Protein AF-A0A357V915-F1 (afdb_monomer_lite)

Radius of gyration: 18.31 Å; chains: 1; bounding box: 53×22×54 Å

Structure (mmCIF, N/CA/C/O backbone):
data_AF-A0A357V915-F1
#
_entry.id   AF-A0A357V915-F1
#
loop_
_atom_site.group_PDB
_atom_site.id
_atom_site.type_symbol
_atom_site.label_atom_id
_atom_site.label_alt_id
_atom_site.label_comp_id
_atom_site.label_asym_id
_atom_site.label_entity_id
_atom_site.label_seq_id
_atom_site.pdbx_PDB_ins_code
_atom_site.Cartn_x
_atom_site.Cartn_y
_atom_site.Cartn_z
_atom_site.occupancy
_atom_site.B_iso_or_equiv
_atom_site.auth_seq_id
_atom_site.auth_comp_id
_atom_site.auth_asym_id
_atom_site.auth_atom_id
_atom_site.pdbx_PDB_model_num
ATOM 1 N N . MET A 1 1 ? -31.646 -5.225 32.788 1.00 42.31 1 MET A N 1
ATOM 2 C CA . MET A 1 1 ? -31.196 -4.011 32.071 1.00 42.31 1 MET A CA 1
ATOM 3 C C . MET A 1 1 ? -29.763 -4.196 31.562 1.00 42.31 1 MET A C 1
ATOM 5 O O . MET A 1 1 ? -28.842 -3.626 32.133 1.00 42.31 1 MET A O 1
ATOM 9 N N . SER A 1 2 ? -29.542 -5.001 30.514 1.00 50.75 2 SER A N 1
ATOM 10 C CA . SER A 1 2 ? -28.181 -5.258 29.996 1.00 50.75 2 SER A CA 1
ATOM 11 C C . SER A 1 2 ? -28.180 -5.658 28.511 1.00 50.75 2 SER A C 1
ATOM 13 O O . SER A 1 2 ? -27.631 -6.690 28.169 1.00 50.75 2 SER A O 1
ATOM 15 N N . ASN A 1 3 ? -28.798 -4.863 27.628 1.00 49.72 3 ASN A N 1
ATOM 16 C CA . ASN A 1 3 ? -28.719 -5.089 26.169 1.00 49.72 3 ASN A CA 1
ATOM 17 C C . ASN A 1 3 ? -28.041 -3.949 25.391 1.00 49.72 3 ASN A C 1
ATOM 19 O O . ASN A 1 3 ? -27.745 -4.112 24.216 1.00 49.72 3 ASN A O 1
ATOM 23 N N . LEU A 1 4 ? -27.751 -2.809 26.031 1.00 57.28 4 LEU A N 1
ATOM 24 C CA . LEU A 1 4 ? -27.213 -1.636 25.329 1.00 57.28 4 LEU A CA 1
ATOM 25 C C . LEU A 1 4 ? -25.682 -1.679 25.149 1.00 57.28 4 LEU A C 1
ATOM 27 O O . LEU A 1 4 ? -25.149 -1.034 24.258 1.00 57.28 4 LEU A O 1
ATOM 31 N N . LYS A 1 5 ? -24.959 -2.449 25.976 1.00 53.09 5 LYS A N 1
ATOM 32 C CA . LYS A 1 5 ? -23.484 -2.502 25.957 1.00 53.09 5 LYS A CA 1
ATOM 33 C C . LYS A 1 5 ? -22.921 -3.443 24.875 1.00 53.09 5 LYS A C 1
ATOM 35 O O . LYS A 1 5 ? -21.761 -3.292 24.516 1.00 53.09 5 LYS A O 1
ATOM 40 N N . MET A 1 6 ? -23.705 -4.415 24.389 1.00 54.97 6 MET A N 1
ATOM 41 C CA . MET A 1 6 ? -23.229 -5.398 23.400 1.00 54.97 6 MET A CA 1
ATOM 42 C C . MET A 1 6 ? -23.321 -4.879 21.963 1.00 54.97 6 MET A C 1
ATOM 44 O O . MET A 1 6 ? -22.347 -4.995 21.235 1.00 54.97 6 MET A O 1
ATOM 48 N N . ALA A 1 7 ? -24.422 -4.213 21.599 1.00 60.38 7 ALA A N 1
ATOM 49 C CA . ALA A 1 7 ? -24.630 -3.707 20.239 1.00 60.38 7 ALA A CA 1
ATOM 50 C C . ALA A 1 7 ? -23.525 -2.741 19.770 1.00 60.38 7 ALA A C 1
ATOM 52 O O . ALA A 1 7 ? -23.073 -2.835 18.637 1.00 60.38 7 ALA A O 1
ATOM 53 N N . HIS A 1 8 ? -23.030 -1.877 20.663 1.00 58.94 8 HIS A N 1
ATOM 54 C CA . HIS A 1 8 ? -21.970 -0.922 20.323 1.00 58.94 8 HIS A CA 1
ATOM 55 C C . HIS A 1 8 ? -20.655 -1.623 19.938 1.00 58.94 8 HIS A C 1
ATOM 57 O O . HIS A 1 8 ? -19.999 -1.229 18.986 1.00 58.94 8 HIS A O 1
ATOM 63 N N . ARG A 1 9 ? -20.307 -2.727 20.620 1.00 59.91 9 ARG A N 1
ATOM 64 C CA . ARG A 1 9 ? -19.065 -3.474 20.361 1.00 59.91 9 ARG A CA 1
ATOM 65 C C . ARG A 1 9 ? -19.064 -4.139 18.981 1.00 59.91 9 ARG A C 1
ATOM 67 O O . ARG A 1 9 ? -18.011 -4.217 18.354 1.00 59.91 9 ARG A O 1
ATOM 74 N N . ASP A 1 10 ? -20.216 -4.628 18.531 1.00 61.38 10 ASP A N 1
ATOM 75 C CA . ASP A 1 10 ? -20.346 -5.274 17.221 1.00 61.38 10 ASP A CA 1
ATOM 76 C C . ASP A 1 10 ? -20.312 -4.247 16.075 1.00 61.38 10 ASP A C 1
ATOM 78 O O . ASP A 1 10 ? -19.717 -4.508 15.028 1.00 61.38 10 ASP A O 1
ATOM 82 N N . GLU A 1 11 ? -20.887 -3.057 16.282 1.00 62.44 11 GLU A N 1
ATOM 83 C CA . GLU A 1 11 ? -20.799 -1.938 15.333 1.00 62.44 11 GLU A CA 1
ATOM 84 C C . GLU A 1 11 ? -19.366 -1.401 15.218 1.00 62.44 11 GLU A C 1
ATOM 86 O O . GLU A 1 11 ? -18.877 -1.202 14.103 1.00 62.44 11 GLU A O 1
ATOM 91 N N . ASP A 1 12 ? -18.666 -1.256 16.347 1.00 61.12 12 ASP A N 1
ATOM 92 C CA . ASP A 1 12 ? -17.263 -0.839 16.390 1.00 61.12 12 ASP A CA 1
ATOM 93 C C . ASP A 1 12 ? -16.365 -1.823 15.623 1.00 61.12 12 ASP A C 1
ATOM 95 O O . ASP A 1 12 ? -15.552 -1.408 14.796 1.00 61.12 12 ASP A O 1
ATOM 99 N N . ALA A 1 13 ? -16.540 -3.132 15.834 1.00 64.31 13 ALA A N 1
ATOM 100 C CA . ALA A 1 13 ? -15.773 -4.164 15.135 1.00 64.31 13 ALA A CA 1
ATOM 101 C C . ALA A 1 13 ? -16.073 -4.198 13.623 1.00 64.31 13 ALA A C 1
ATOM 103 O O . ALA A 1 13 ? -15.164 -4.351 12.803 1.00 64.31 13 ALA A O 1
ATOM 104 N N . ALA A 1 14 ? -17.339 -4.022 13.231 1.00 69.88 14 ALA A N 1
ATOM 105 C CA . ALA A 1 14 ? -17.727 -3.962 11.824 1.00 69.88 14 ALA A CA 1
ATOM 106 C C . ALA A 1 14 ? -17.176 -2.711 11.115 1.00 69.88 14 ALA A C 1
ATOM 108 O O . ALA A 1 14 ? -16.817 -2.778 9.937 1.00 69.88 14 ALA A O 1
ATOM 109 N N . MET A 1 15 ? -17.098 -1.579 11.817 1.00 66.06 15 MET A N 1
ATOM 110 C CA . MET A 1 15 ? -16.534 -0.328 11.307 1.00 66.06 15 MET A CA 1
ATOM 111 C C . MET A 1 15 ? -15.006 -0.397 11.183 1.00 66.06 15 MET A C 1
ATOM 113 O O . MET A 1 15 ? -14.477 -0.054 10.125 1.00 66.06 15 MET A O 1
ATOM 117 N N . GLN A 1 16 ? -14.319 -0.952 12.187 1.00 72.75 16 GLN A N 1
ATOM 118 C CA . GLN A 1 16 ? -12.871 -1.214 12.148 1.00 72.75 16 GLN A CA 1
ATOM 119 C C . GLN A 1 16 ? -12.500 -2.115 10.963 1.00 72.75 16 GLN A C 1
ATOM 121 O O . GLN A 1 16 ? -11.558 -1.832 10.220 1.00 72.75 16 GLN A O 1
ATOM 126 N N . ASN A 1 17 ? -13.302 -3.155 10.709 1.00 81.44 17 ASN A N 1
ATOM 127 C CA . ASN A 1 17 ? -13.110 -4.031 9.555 1.00 81.44 17 ASN A CA 1
ATOM 128 C C . ASN A 1 17 ? -13.226 -3.272 8.218 1.00 81.44 17 ASN A C 1
ATOM 130 O O . ASN A 1 17 ? -12.453 -3.512 7.291 1.00 81.44 17 ASN A O 1
ATOM 134 N N . ARG A 1 18 ? -14.148 -2.301 8.112 1.00 88.81 18 ARG A N 1
ATOM 135 C CA . ARG A 1 18 ? -14.252 -1.452 6.911 1.00 88.81 18 ARG A CA 1
ATOM 136 C C . ARG A 1 18 ? -13.036 -0.552 6.745 1.00 88.81 18 ARG A C 1
ATOM 138 O O . ARG A 1 18 ? -12.507 -0.475 5.641 1.00 88.81 18 ARG A O 1
ATOM 145 N N . ARG A 1 19 ? -12.572 0.099 7.815 1.00 90.75 19 ARG A N 1
ATOM 146 C CA . ARG A 1 19 ? -11.413 0.999 7.752 1.00 90.75 19 ARG A CA 1
ATOM 147 C C . ARG A 1 19 ? -10.144 0.257 7.340 1.00 90.75 19 ARG A C 1
ATOM 149 O O . ARG A 1 19 ? -9.420 0.714 6.457 1.00 90.75 19 ARG A O 1
ATOM 156 N N . TRP A 1 20 ? -9.902 -0.909 7.931 1.00 93.44 20 TRP A N 1
ATOM 157 C CA . TRP A 1 20 ? -8.796 -1.781 7.544 1.00 93.44 20 TRP A CA 1
ATOM 158 C C . TRP A 1 20 ? -8.894 -2.195 6.067 1.00 93.44 20 TRP A C 1
ATOM 160 O O . TRP A 1 20 ? -7.923 -2.058 5.317 1.00 93.44 20 TRP A O 1
ATOM 170 N N . GLN A 1 21 ? -10.085 -2.604 5.617 1.00 93.25 21 GLN A N 1
ATOM 171 C CA . GLN A 1 21 ? -10.323 -2.993 4.226 1.00 93.25 21 GLN A CA 1
ATOM 172 C C . GLN A 1 21 ? -10.080 -1.829 3.248 1.00 93.25 21 GLN A C 1
ATOM 174 O O . GLN A 1 21 ? -9.449 -2.029 2.212 1.00 93.25 21 GLN A O 1
ATOM 179 N N . GLU A 1 22 ? -10.496 -0.604 3.585 1.00 93.94 22 GLU A N 1
ATOM 180 C CA . GLU A 1 22 ? -10.227 0.597 2.780 1.00 93.94 22 GLU A CA 1
ATOM 181 C C . GLU A 1 22 ? -8.723 0.852 2.606 1.00 93.94 22 GLU A C 1
ATOM 183 O O . GLU A 1 22 ? -8.252 1.131 1.498 1.00 93.94 22 GLU A O 1
ATOM 188 N N . LEU A 1 23 ? -7.944 0.760 3.689 1.00 94.19 23 LEU A N 1
ATOM 189 C CA . LEU A 1 23 ? -6.489 0.938 3.637 1.00 94.19 23 LEU A CA 1
ATOM 190 C C . LEU A 1 23 ? -5.833 -0.161 2.793 1.00 94.19 23 LEU A C 1
ATOM 192 O O . LEU A 1 23 ? -4.958 0.126 1.969 1.00 94.19 23 LEU A O 1
ATOM 196 N N . ARG A 1 24 ? -6.307 -1.400 2.935 1.00 95.62 24 ARG A N 1
ATOM 197 C CA . ARG A 1 24 ? -5.826 -2.549 2.167 1.00 95.62 24 ARG A CA 1
ATOM 198 C C . ARG A 1 24 ? -6.105 -2.390 0.678 1.00 95.62 24 ARG A C 1
ATOM 200 O O . ARG A 1 24 ? -5.205 -2.598 -0.137 1.00 95.62 24 ARG A O 1
ATOM 207 N N . ASP A 1 25 ? -7.304 -1.950 0.311 1.00 95.31 25 ASP A N 1
ATOM 208 C CA . ASP A 1 25 ? -7.682 -1.708 -1.083 1.00 95.31 25 ASP A CA 1
ATOM 209 C C . ASP A 1 25 ? -6.835 -0.600 -1.719 1.00 95.31 25 ASP A C 1
ATOM 211 O O . ASP A 1 25 ? -6.413 -0.720 -2.876 1.00 95.31 25 ASP A O 1
ATOM 215 N N . ARG A 1 26 ? -6.506 0.451 -0.957 1.00 95.12 26 ARG A N 1
ATOM 216 C CA . ARG A 1 26 ? -5.596 1.517 -1.403 1.00 95.12 26 ARG A CA 1
ATOM 217 C C . ARG A 1 26 ? -4.176 0.998 -1.638 1.00 95.12 26 ARG A C 1
ATOM 219 O O . ARG A 1 26 ? -3.610 1.267 -2.697 1.00 95.12 26 ARG A O 1
ATOM 226 N N . LEU A 1 27 ? -3.613 0.207 -0.722 1.00 95.25 27 LEU A N 1
ATOM 227 C CA . LEU A 1 27 ? -2.292 -0.411 -0.923 1.00 95.25 27 LEU A CA 1
ATOM 228 C C . LEU A 1 27 ? -2.288 -1.365 -2.127 1.00 95.25 27 LEU A C 1
ATOM 230 O O . LEU A 1 27 ? -1.354 -1.354 -2.928 1.00 95.25 27 LEU A O 1
ATOM 234 N N . GLN A 1 28 ? -3.355 -2.144 -2.323 1.00 95.31 28 GLN A N 1
ATOM 235 C CA . GLN A 1 28 ? -3.518 -3.005 -3.501 1.00 95.31 28 GLN A CA 1
ATOM 236 C C . GLN A 1 28 ? -3.645 -2.200 -4.803 1.00 95.31 28 GLN A C 1
ATOM 238 O O . GLN A 1 28 ? -3.164 -2.627 -5.856 1.00 95.31 28 GLN A O 1
ATOM 243 N N . ALA A 1 29 ? -4.281 -1.026 -4.768 1.00 94.75 29 ALA A N 1
ATOM 244 C CA . ALA A 1 29 ? -4.321 -0.107 -5.904 1.00 94.75 29 ALA A CA 1
ATOM 245 C C . ALA A 1 29 ? -2.926 0.409 -6.282 1.00 94.75 29 ALA A C 1
ATOM 247 O O . ALA A 1 29 ? -2.629 0.478 -7.470 1.00 94.75 29 ALA A O 1
ATOM 248 N N . VAL A 1 30 ? -2.054 0.675 -5.304 1.00 94.31 30 VAL A N 1
ATOM 249 C CA . VAL A 1 30 ? -0.654 1.076 -5.541 1.00 94.31 30 VAL A CA 1
ATOM 250 C C . VAL A 1 30 ? 0.221 -0.101 -5.987 1.00 94.31 30 VAL A C 1
ATOM 252 O O . VAL A 1 30 ? 1.070 0.044 -6.864 1.00 94.31 30 VAL A O 1
ATOM 255 N N . LYS A 1 31 ? -0.005 -1.297 -5.435 1.00 94.81 31 LYS A N 1
ATOM 256 C CA . LYS A 1 31 ? 0.726 -2.521 -5.790 1.00 94.81 31 LYS A CA 1
ATOM 257 C C . LYS A 1 31 ? 0.548 -2.907 -7.260 1.00 94.81 31 LYS A C 1
ATOM 259 O O . LYS A 1 31 ? 1.513 -3.299 -7.914 1.00 94.81 31 LYS A O 1
ATOM 264 N N . ARG A 1 32 ? -0.680 -2.816 -7.781 1.00 95.12 32 ARG A N 1
ATOM 265 C CA . ARG A 1 32 ? -1.033 -3.236 -9.149 1.00 95.12 32 ARG A CA 1
ATOM 266 C C . ARG A 1 32 ? -0.122 -2.652 -10.244 1.00 95.12 32 ARG A C 1
ATOM 268 O O . ARG A 1 32 ? 0.466 -3.462 -10.961 1.00 95.12 32 ARG A O 1
ATOM 275 N N . PRO A 1 33 ? 0.054 -1.322 -10.373 1.00 94.00 33 PRO A N 1
ATOM 276 C CA . PRO A 1 33 ? 0.907 -0.748 -11.411 1.00 94.00 33 PRO A CA 1
ATOM 277 C C . PRO A 1 33 ? 2.381 -1.150 -11.264 1.00 94.00 33 PRO A C 1
ATOM 279 O O . PRO A 1 33 ? 2.999 -1.482 -12.266 1.00 94.00 33 PRO A O 1
ATOM 282 N N . ILE A 1 34 ? 2.925 -1.231 -10.041 1.00 92.88 34 ILE A N 1
ATOM 283 C CA . ILE A 1 34 ? 4.324 -1.650 -9.806 1.00 92.88 34 ILE A CA 1
ATOM 284 C C . ILE A 1 34 ? 4.566 -3.070 -10.337 1.00 92.88 34 ILE A C 1
ATOM 286 O O . ILE A 1 34 ? 5.550 -3.339 -11.024 1.00 92.88 34 ILE A O 1
ATOM 290 N N . PHE A 1 35 ? 3.661 -3.998 -10.020 1.00 94.38 35 PHE A N 1
ATOM 291 C CA . PHE A 1 35 ? 3.775 -5.388 -10.463 1.00 94.38 35 PHE A CA 1
ATOM 292 C C . PHE A 1 35 ? 3.534 -5.546 -11.965 1.00 94.38 35 PHE A C 1
ATOM 294 O O . PHE A 1 35 ? 4.113 -6.442 -12.579 1.00 94.38 35 PHE A O 1
ATOM 301 N N . GLN A 1 36 ? 2.676 -4.708 -12.546 1.00 94.25 36 GLN A N 1
ATOM 302 C CA . GLN A 1 36 ? 2.466 -4.680 -13.987 1.00 94.25 36 GLN A CA 1
ATOM 303 C C . GLN A 1 36 ? 3.720 -4.180 -14.708 1.00 94.25 36 GLN A C 1
ATOM 305 O O . GLN A 1 36 ? 4.209 -4.857 -15.602 1.00 94.25 36 GLN A O 1
ATOM 310 N N . GLU A 1 37 ? 4.313 -3.083 -14.245 1.00 92.69 37 GLU A N 1
ATOM 311 C CA . GLU A 1 37 ? 5.530 -2.522 -14.829 1.00 92.69 37 GLU A CA 1
ATOM 312 C C . GLU A 1 37 ? 6.728 -3.477 -14.722 1.00 92.69 37 GLU A C 1
ATOM 314 O O . GLU A 1 37 ? 7.478 -3.637 -15.678 1.00 92.69 37 GLU A O 1
ATOM 319 N N . LEU A 1 38 ? 6.873 -4.186 -13.597 1.00 90.44 38 LEU A N 1
ATOM 320 C CA . LEU A 1 38 ? 7.881 -5.242 -13.451 1.00 90.44 38 LEU A CA 1
ATOM 321 C C . LEU A 1 38 ? 7.665 -6.419 -14.409 1.00 90.44 38 LEU A C 1
ATOM 323 O O . LEU A 1 38 ? 8.638 -7.020 -14.859 1.00 90.44 38 LEU A O 1
ATOM 327 N N . ARG A 1 39 ? 6.407 -6.779 -14.692 1.00 90.31 39 ARG A N 1
ATOM 328 C CA . ARG A 1 39 ? 6.070 -7.863 -15.626 1.00 90.31 39 ARG A CA 1
ATOM 329 C C . ARG A 1 39 ? 6.359 -7.466 -17.068 1.00 90.31 39 ARG A C 1
ATOM 331 O O . ARG A 1 39 ? 6.846 -8.294 -17.831 1.00 90.31 39 ARG A O 1
ATOM 338 N N . ASP A 1 40 ? 6.056 -6.221 -17.409 1.00 90.62 40 ASP A N 1
ATOM 339 C CA . ASP A 1 40 ? 6.207 -5.682 -18.758 1.00 90.62 40 ASP A CA 1
ATOM 340 C C . ASP A 1 40 ? 7.651 -5.207 -19.028 1.00 90.62 40 ASP A C 1
ATOM 342 O O . ASP A 1 40 ? 7.979 -4.783 -20.138 1.00 90.62 40 ASP A O 1
ATOM 346 N N . TYR A 1 41 ? 8.534 -5.295 -18.024 1.00 85.94 41 TYR A N 1
ATOM 347 C CA . TYR A 1 41 ? 9.896 -4.789 -18.106 1.00 85.94 41 TYR A CA 1
ATOM 348 C C . TYR A 1 41 ? 10.760 -5.592 -19.093 1.00 85.94 41 TYR A C 1
ATOM 350 O O . TYR A 1 41 ? 10.866 -6.818 -18.974 1.00 85.94 41 TYR A O 1
ATOM 358 N N . PRO A 1 42 ? 11.446 -4.937 -20.048 1.00 81.31 42 PRO A N 1
ATOM 359 C CA . PRO A 1 42 ? 12.262 -5.632 -21.037 1.00 81.31 42 PRO A CA 1
ATOM 360 C C . PRO A 1 42 ? 13.461 -6.351 -20.395 1.00 81.31 42 PRO A C 1
ATOM 362 O O . PRO A 1 42 ? 14.259 -5.763 -19.663 1.00 81.31 42 PRO A O 1
ATOM 365 N N . SER A 1 43 ? 13.642 -7.632 -20.736 1.00 67.88 43 SER A N 1
ATOM 366 C CA . SER A 1 43 ? 14.669 -8.512 -20.149 1.00 67.88 43 SER A CA 1
ATOM 367 C C . SER A 1 43 ? 16.115 -8.097 -20.444 1.00 67.88 43 SER A C 1
ATOM 369 O O . SER A 1 43 ? 17.032 -8.510 -19.739 1.00 67.88 43 SER A O 1
ATOM 371 N N . GLN A 1 44 ? 16.335 -7.270 -21.467 1.00 63.47 44 GLN A N 1
ATOM 372 C CA . GLN A 1 44 ? 17.671 -6.934 -21.967 1.00 63.47 44 GLN A CA 1
ATOM 373 C C . GLN A 1 44 ? 18.417 -5.888 -21.115 1.00 63.47 44 GLN A C 1
ATOM 375 O O . GLN A 1 44 ? 19.615 -5.707 -21.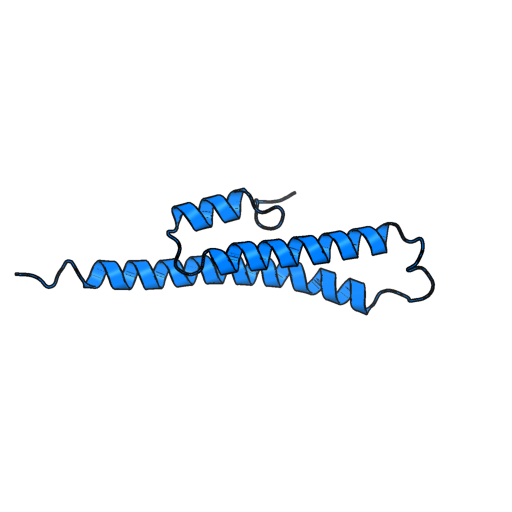311 1.00 63.47 44 GLN A O 1
ATOM 380 N N . VAL A 1 45 ? 17.750 -5.219 -20.161 1.00 61.06 45 VAL A N 1
ATOM 381 C CA . VAL A 1 45 ? 18.322 -4.079 -19.402 1.00 61.06 45 VAL A CA 1
ATOM 382 C C . VAL A 1 45 ? 18.357 -4.319 -17.877 1.00 61.06 45 VAL A C 1
ATOM 384 O O . VAL A 1 45 ? 19.049 -3.616 -17.142 1.00 61.06 45 VAL A O 1
ATOM 387 N N . ALA A 1 46 ? 17.702 -5.375 -17.381 1.00 59.66 46 ALA A N 1
ATOM 388 C CA . ALA A 1 46 ? 17.406 -5.586 -15.955 1.00 59.66 46 ALA A CA 1
ATOM 389 C C . ALA A 1 46 ? 18.627 -5.670 -15.003 1.00 59.66 46 ALA A C 1
ATOM 391 O O . ALA A 1 46 ? 18.482 -5.459 -13.801 1.00 59.66 46 ALA A O 1
ATOM 392 N N . GLY A 1 47 ? 19.836 -5.954 -15.507 1.00 57.72 47 GLY A N 1
ATOM 393 C CA . GLY A 1 47 ? 21.043 -6.100 -14.675 1.00 57.72 47 GLY A CA 1
ATOM 394 C C . GLY A 1 47 ? 21.664 -4.780 -14.190 1.00 57.72 47 GLY A C 1
ATOM 395 O O . GLY A 1 47 ? 22.246 -4.732 -13.103 1.00 57.72 47 GLY A O 1
ATOM 396 N N . CYS A 1 48 ? 21.516 -3.698 -14.963 1.00 65.88 48 CYS A N 1
ATOM 397 C CA . CYS A 1 48 ? 22.114 -2.387 -14.669 1.00 65.88 48 CYS A CA 1
ATOM 398 C C . CYS A 1 48 ? 21.091 -1.252 -14.573 1.00 65.88 48 CYS A C 1
ATOM 400 O O . CYS A 1 48 ? 21.477 -0.128 -14.253 1.00 65.88 48 CYS A O 1
ATOM 402 N N . ASP A 1 49 ? 19.811 -1.531 -14.811 1.00 82.44 49 ASP A N 1
ATOM 403 C CA . A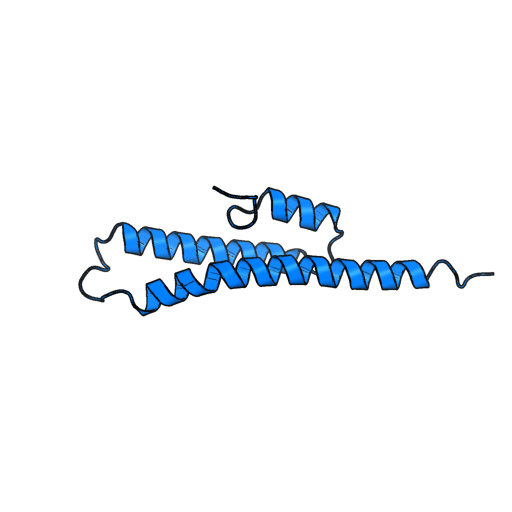SP A 1 49 ? 18.787 -0.500 -14.809 1.00 82.44 49 ASP A CA 1
ATOM 404 C C . ASP A 1 49 ? 18.459 -0.018 -13.388 1.00 82.44 49 ASP A C 1
ATOM 406 O O . ASP A 1 49 ? 17.957 -0.766 -12.541 1.00 82.44 49 ASP A O 1
ATOM 410 N N . LEU 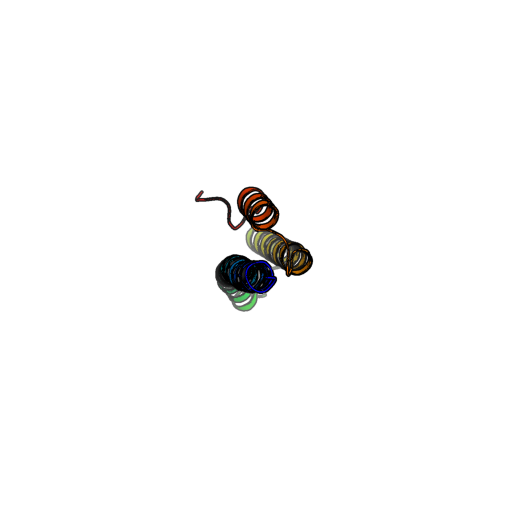A 1 50 ? 18.756 1.256 -13.126 1.00 85.31 50 LEU A N 1
ATOM 411 C CA . LEU A 1 50 ? 18.436 1.916 -11.864 1.00 85.31 50 LEU A CA 1
ATOM 412 C C . LEU A 1 50 ? 16.917 1.970 -11.634 1.00 85.31 50 LEU A C 1
ATOM 414 O O . LEU A 1 50 ? 16.466 1.876 -10.494 1.00 85.31 50 LEU A O 1
ATOM 418 N N . HIS A 1 51 ? 16.132 2.057 -12.709 1.00 88.00 51 HIS A N 1
ATOM 419 C CA . HIS A 1 51 ? 14.675 2.041 -12.664 1.00 88.00 51 HIS A CA 1
ATOM 420 C C . HIS A 1 51 ? 14.142 0.653 -12.298 1.00 88.00 51 HIS A C 1
ATOM 422 O O . HIS A 1 51 ? 13.296 0.543 -11.413 1.00 88.00 51 HIS A O 1
ATOM 428 N N . PHE A 1 52 ? 14.696 -0.424 -12.867 1.00 88.00 52 PHE A N 1
ATOM 429 C CA . PHE A 1 52 ? 14.321 -1.786 -12.459 1.00 88.00 52 PHE A CA 1
ATOM 430 C C . PHE A 1 52 ? 14.631 -2.042 -10.978 1.00 88.00 52 PHE A C 1
ATOM 432 O O . PHE A 1 52 ? 13.791 -2.570 -10.250 1.00 88.00 52 PHE A O 1
ATOM 439 N N . LYS A 1 53 ? 15.806 -1.609 -10.498 1.00 89.06 53 LYS A N 1
ATOM 440 C CA . LYS A 1 53 ? 16.160 -1.698 -9.070 1.00 89.06 53 LYS A CA 1
ATOM 441 C C . LYS A 1 53 ? 15.171 -0.929 -8.195 1.00 89.06 53 LYS A C 1
ATOM 443 O O . LYS A 1 53 ? 14.651 -1.498 -7.238 1.00 89.06 53 LYS A O 1
ATOM 448 N N . ALA A 1 54 ? 14.831 0.304 -8.569 1.00 90.62 54 ALA A N 1
ATOM 449 C CA . ALA A 1 54 ? 13.836 1.101 -7.857 1.00 90.62 54 ALA A CA 1
ATOM 450 C C . ALA A 1 54 ? 12.440 0.445 -7.861 1.00 90.62 54 ALA A C 1
ATOM 452 O O . ALA A 1 54 ? 11.723 0.511 -6.864 1.00 90.62 54 ALA A O 1
ATOM 453 N N . LEU A 1 55 ? 12.038 -0.218 -8.950 1.00 91.88 55 LEU A N 1
ATOM 454 C CA . LEU A 1 55 ? 10.777 -0.964 -9.011 1.00 91.88 55 LEU A CA 1
ATOM 455 C C . LEU A 1 55 ? 10.770 -2.178 -8.079 1.00 91.88 55 LEU A C 1
ATOM 457 O O . LEU A 1 55 ? 9.762 -2.424 -7.416 1.00 91.88 55 LEU A O 1
ATOM 461 N N . ILE A 1 56 ? 11.880 -2.914 -7.985 1.00 92.25 56 ILE A N 1
ATOM 462 C CA . ILE A 1 56 ? 12.030 -4.021 -7.031 1.00 92.25 56 ILE A CA 1
ATOM 463 C C . ILE A 1 56 ? 11.972 -3.507 -5.588 1.00 92.25 56 ILE A C 1
ATOM 465 O O . ILE A 1 56 ? 11.259 -4.081 -4.767 1.00 92.25 56 ILE A O 1
ATOM 469 N N . GLU A 1 57 ? 12.637 -2.393 -5.283 1.00 93.94 57 GLU A N 1
ATOM 470 C CA . GLU A 1 57 ? 12.567 -1.762 -3.960 1.00 93.94 57 GLU A CA 1
ATOM 471 C C . GLU A 1 57 ? 11.140 -1.323 -3.615 1.00 93.94 57 GLU A C 1
ATOM 473 O O . GLU A 1 57 ? 10.649 -1.616 -2.524 1.00 93.94 57 GLU A O 1
ATOM 478 N N . LYS A 1 58 ? 10.433 -0.690 -4.562 1.00 94.69 58 LYS A N 1
ATOM 479 C CA . LYS A 1 58 ? 9.018 -0.319 -4.403 1.00 94.69 58 LYS A CA 1
ATOM 480 C C . LYS A 1 58 ? 8.128 -1.541 -4.196 1.00 94.69 58 LYS A C 1
ATOM 482 O O . LYS A 1 58 ? 7.247 -1.494 -3.342 1.00 94.69 58 LYS A O 1
ATOM 487 N N . ARG A 1 59 ? 8.359 -2.631 -4.939 1.00 95.19 59 ARG A N 1
ATOM 488 C CA . ARG A 1 59 ? 7.646 -3.911 -4.789 1.00 95.19 59 ARG A CA 1
ATOM 489 C C . ARG A 1 59 ? 7.825 -4.474 -3.383 1.00 95.19 59 ARG A C 1
ATOM 491 O O . ARG A 1 59 ? 6.849 -4.862 -2.747 1.00 95.19 59 ARG A O 1
ATOM 498 N N . ASP A 1 60 ? 9.057 -4.514 -2.898 1.00 96.00 60 ASP A N 1
ATOM 499 C CA . ASP A 1 60 ? 9.353 -5.062 -1.578 1.00 96.00 60 ASP A CA 1
ATOM 500 C C . ASP A 1 60 ? 8.782 -4.169 -0.474 1.00 96.00 60 ASP A C 1
ATOM 502 O O . ASP A 1 60 ? 8.220 -4.670 0.497 1.00 96.00 60 ASP A O 1
ATOM 506 N N . ALA A 1 61 ? 8.857 -2.847 -0.642 1.00 95.31 61 ALA A N 1
ATOM 507 C CA . ALA A 1 61 ? 8.264 -1.892 0.283 1.00 95.31 61 ALA A CA 1
ATOM 508 C C . ALA A 1 61 ? 6.733 -2.025 0.354 1.00 95.31 61 ALA A C 1
ATOM 510 O O . ALA A 1 61 ? 6.199 -2.124 1.455 1.00 95.31 61 ALA A O 1
ATOM 511 N N . ILE A 1 62 ? 6.019 -2.091 -0.779 1.00 95.38 62 ILE A N 1
ATOM 512 C CA . ILE A 1 62 ? 4.549 -2.213 -0.763 1.00 95.38 62 ILE A CA 1
ATOM 513 C C . ILE A 1 62 ? 4.089 -3.559 -0.187 1.00 95.38 62 ILE A C 1
ATOM 515 O O . ILE A 1 62 ? 3.065 -3.613 0.489 1.00 95.38 62 ILE A O 1
ATOM 519 N N . CYS A 1 63 ? 4.847 -4.641 -0.401 1.00 95.75 63 CYS A N 1
ATOM 520 C CA . CYS A 1 63 ? 4.566 -5.929 0.236 1.00 95.75 63 CYS A CA 1
ATOM 521 C C . CYS A 1 63 ? 4.730 -5.853 1.759 1.00 95.75 63 CYS A C 1
ATOM 523 O O . CYS A 1 63 ? 3.822 -6.258 2.473 1.00 95.75 63 CYS A O 1
ATOM 525 N N . ARG A 1 64 ? 5.820 -5.254 2.261 1.00 96.19 64 ARG A N 1
ATOM 526 C CA . ARG A 1 64 ? 6.014 -5.070 3.711 1.00 96.19 64 ARG A CA 1
ATOM 527 C C . ARG A 1 64 ? 4.921 -4.213 4.341 1.00 96.19 64 ARG A C 1
ATOM 529 O O . ARG A 1 64 ? 4.524 -4.470 5.468 1.00 96.19 64 ARG A O 1
ATOM 536 N N . GLU A 1 65 ? 4.445 -3.189 3.641 1.00 95.69 65 GLU A N 1
ATOM 537 C CA . GLU A 1 65 ? 3.358 -2.333 4.130 1.00 95.69 65 GLU A CA 1
ATOM 538 C C . GLU A 1 65 ? 2.019 -3.078 4.189 1.00 95.69 65 GLU A C 1
ATOM 540 O O . GLU A 1 65 ? 1.272 -2.896 5.146 1.00 95.69 65 GLU A O 1
ATOM 545 N N . LEU A 1 66 ? 1.742 -3.962 3.223 1.00 95.44 66 LEU A N 1
ATOM 546 C CA . LEU A 1 66 ? 0.597 -4.875 3.290 1.00 95.44 66 LEU A CA 1
ATOM 547 C C . LEU A 1 66 ? 0.725 -5.847 4.468 1.00 95.44 66 LEU A C 1
ATOM 549 O O . LEU A 1 66 ? -0.219 -5.960 5.235 1.00 95.44 66 LEU A O 1
ATOM 553 N N . ASP A 1 67 ? 1.894 -6.461 4.670 1.00 96.31 67 ASP A N 1
ATOM 554 C CA . ASP A 1 67 ? 2.123 -7.369 5.803 1.00 96.31 67 ASP A CA 1
ATOM 555 C C . ASP A 1 67 ? 1.968 -6.638 7.153 1.00 96.31 67 ASP A C 1
ATOM 557 O O . ASP A 1 67 ? 1.400 -7.172 8.107 1.00 96.31 67 ASP A O 1
ATOM 561 N N . ARG A 1 68 ? 2.440 -5.384 7.239 1.00 95.25 68 ARG A N 1
ATOM 562 C CA . ARG A 1 68 ? 2.248 -4.517 8.414 1.00 95.25 68 ARG A CA 1
ATOM 563 C C . ARG A 1 68 ? 0.776 -4.199 8.663 1.00 95.25 68 ARG A C 1
ATOM 565 O O . ARG A 1 68 ? 0.379 -4.161 9.822 1.00 95.25 68 ARG A O 1
ATOM 572 N N . LEU A 1 69 ? -0.010 -3.948 7.614 1.00 94.75 69 LEU A N 1
ATOM 573 C CA . LEU A 1 69 ? -1.447 -3.707 7.742 1.00 94.75 69 LEU A CA 1
ATOM 574 C C . LEU A 1 69 ? -2.202 -4.987 8.117 1.00 94.75 69 LEU A C 1
ATOM 576 O O . LEU A 1 69 ? -3.081 -4.935 8.971 1.00 94.75 69 LEU A O 1
ATOM 580 N N . ASP A 1 70 ? -1.852 -6.129 7.528 1.00 93.94 70 ASP A N 1
ATOM 581 C CA . ASP A 1 70 ? -2.458 -7.425 7.849 1.00 93.94 70 ASP A CA 1
ATOM 582 C C . ASP A 1 70 ? -2.200 -7.793 9.327 1.00 93.94 70 ASP A C 1
ATOM 584 O O . ASP A 1 70 ? -3.084 -8.307 10.005 1.00 93.94 70 ASP A O 1
ATOM 588 N N . ALA A 1 71 ? -1.044 -7.418 9.892 1.00 94.62 71 ALA A N 1
ATOM 589 C CA . ALA A 1 71 ? -0.769 -7.558 11.329 1.00 94.62 71 ALA A CA 1
ATOM 590 C C . ALA A 1 71 ? -1.629 -6.650 12.240 1.00 94.62 71 ALA A C 1
ATOM 592 O O . ALA A 1 71 ? -1.644 -6.841 13.456 1.00 94.62 71 ALA A O 1
ATOM 593 N N . LEU A 1 72 ? -2.321 -5.661 11.668 1.00 93.25 72 LEU A N 1
ATOM 594 C CA . LEU A 1 72 ? 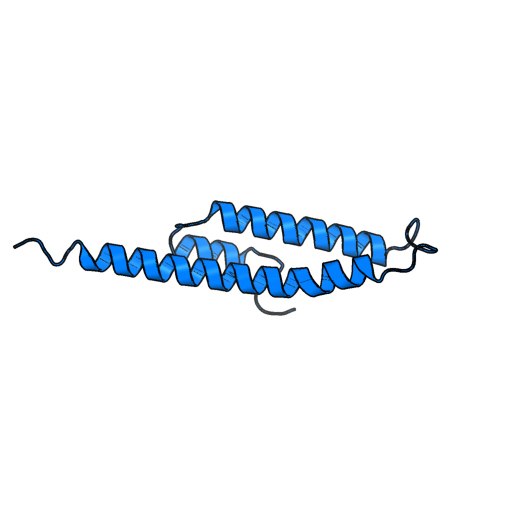-3.263 -4.764 12.343 1.00 93.25 72 LEU A CA 1
ATOM 595 C C . LEU A 1 72 ? -4.727 -5.135 12.047 1.00 93.25 72 LEU A C 1
ATOM 597 O O . LEU A 1 72 ? -5.624 -4.322 12.270 1.00 93.25 72 LEU A O 1
ATOM 601 N N . GLU A 1 73 ? -4.996 -6.338 11.536 1.00 90.00 73 GLU A N 1
ATOM 602 C CA . GLU A 1 73 ? -6.365 -6.825 11.366 1.00 90.00 73 GLU A CA 1
ATOM 603 C C . GLU A 1 73 ? -7.098 -6.848 12.723 1.00 90.00 73 GLU A C 1
ATOM 605 O O . GLU A 1 73 ? -6.618 -7.409 13.709 1.00 90.00 73 GLU A O 1
ATOM 610 N N . GLY A 1 74 ? -8.253 -6.178 12.792 1.00 87.06 74 GLY A N 1
ATOM 611 C CA . GLY A 1 74 ? -9.011 -5.998 14.037 1.00 87.06 74 GLY A CA 1
ATOM 612 C C . GLY A 1 74 ? -8.424 -4.973 15.018 1.00 87.06 74 GLY A C 1
ATOM 613 O O . GLY A 1 74 ? -8.873 -4.908 16.163 1.00 87.06 74 GLY A O 1
ATOM 614 N N . ALA A 1 75 ? -7.426 -4.186 14.604 1.00 89.44 75 ALA A N 1
ATOM 615 C CA . ALA A 1 75 ? -6.927 -3.062 15.387 1.00 89.44 75 ALA A CA 1
ATOM 616 C C . ALA A 1 75 ? -7.941 -1.906 15.441 1.00 89.44 75 ALA A C 1
ATOM 618 O O . ALA A 1 75 ? -8.791 -1.749 14.565 1.00 89.44 75 ALA A O 1
ATOM 619 N N . GLN A 1 76 ? -7.804 -1.069 16.470 1.00 89.06 76 GLN A N 1
ATOM 620 C CA . GLN A 1 76 ? -8.618 0.135 16.648 1.00 89.06 76 GLN A CA 1
ATOM 621 C C . GLN A 1 76 ? -8.292 1.186 15.575 1.00 89.06 76 GLN A C 1
ATOM 623 O O . GLN A 1 76 ? -7.160 1.245 15.082 1.00 89.06 76 GLN A O 1
ATOM 628 N N . ASP A 1 77 ? -9.245 2.074 15.286 1.00 88.69 77 ASP A N 1
ATOM 629 C CA . ASP A 1 77 ? -9.088 3.129 14.273 1.00 88.69 77 ASP A CA 1
ATOM 630 C C . ASP A 1 77 ? -7.859 4.016 14.526 1.00 88.69 77 ASP A C 1
ATOM 632 O O . ASP A 1 77 ? -7.133 4.312 13.583 1.00 88.69 77 ASP A O 1
ATOM 636 N N . ASP A 1 78 ? -7.532 4.336 15.784 1.00 90.69 78 ASP A N 1
ATOM 637 C CA . ASP A 1 78 ? -6.325 5.106 16.130 1.00 90.69 78 ASP A CA 1
ATOM 638 C C . ASP A 1 78 ? -5.029 4.430 15.639 1.00 90.69 78 ASP A C 1
ATOM 640 O O . ASP A 1 78 ? -4.089 5.092 15.192 1.00 90.69 78 ASP A O 1
ATOM 644 N N . GLN A 1 79 ? -4.966 3.095 15.702 1.00 92.44 79 GLN A N 1
ATOM 645 C CA . GLN A 1 79 ? -3.815 2.323 15.226 1.00 92.44 79 GLN A CA 1
ATOM 646 C C . GLN A 1 79 ? -3.779 2.273 13.695 1.00 92.44 79 GLN A C 1
ATOM 648 O O . GLN A 1 79 ? -2.701 2.372 13.103 1.00 92.44 79 GLN A O 1
ATOM 653 N N . LEU A 1 80 ? -4.945 2.149 13.054 1.00 92.56 80 LEU A N 1
ATOM 654 C CA . LEU A 1 80 ? -5.083 2.168 11.597 1.00 92.56 80 LEU A CA 1
ATOM 655 C C . LEU A 1 80 ? -4.750 3.549 11.015 1.00 92.56 80 LEU A C 1
ATOM 657 O O . LEU A 1 80 ? -4.091 3.637 9.979 1.00 92.56 80 LEU A O 1
ATOM 661 N N . ASP A 1 81 ? -5.126 4.626 11.698 1.00 91.62 81 ASP A N 1
ATOM 662 C CA . ASP A 1 81 ? -4.804 5.997 11.312 1.00 91.62 81 ASP A CA 1
ATOM 663 C C . ASP A 1 81 ? -3.319 6.310 11.535 1.00 91.62 81 ASP A C 1
ATOM 665 O O . ASP A 1 81 ? -2.680 6.909 10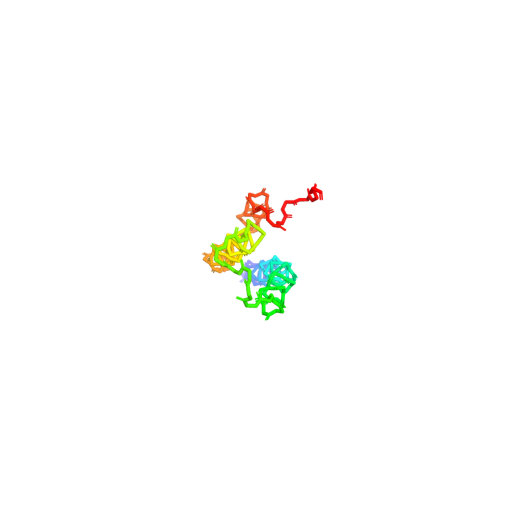.665 1.00 91.62 81 ASP A O 1
ATOM 669 N N . ALA A 1 82 ? -2.720 5.834 12.633 1.00 92.44 82 ALA A N 1
ATOM 670 C CA . ALA A 1 82 ? -1.273 5.914 12.839 1.00 92.44 82 ALA A CA 1
ATOM 671 C C . ALA A 1 82 ? -0.492 5.135 11.761 1.00 92.44 82 ALA A C 1
ATOM 673 O O . ALA A 1 82 ? 0.531 5.610 11.251 1.00 92.44 82 ALA A O 1
ATOM 674 N N . PHE A 1 83 ? -0.983 3.958 11.362 1.00 94.19 83 PHE A N 1
ATOM 675 C CA . PHE A 1 83 ? -0.442 3.226 10.218 1.00 94.19 83 PHE A CA 1
ATOM 676 C C . PHE A 1 83 ? -0.575 4.043 8.928 1.00 94.19 83 PHE A C 1
ATOM 678 O O . PHE A 1 83 ? 0.422 4.272 8.248 1.00 94.19 83 PHE A O 1
ATOM 685 N N . ALA A 1 84 ? -1.769 4.552 8.620 1.00 92.81 84 ALA A N 1
ATOM 686 C CA . ALA A 1 84 ? -2.020 5.326 7.408 1.00 92.81 84 ALA A CA 1
ATOM 687 C C . ALA A 1 84 ? -1.138 6.584 7.316 1.00 92.81 84 ALA A C 1
ATOM 689 O O . ALA A 1 84 ? -0.669 6.922 6.230 1.00 92.81 84 ALA A O 1
ATOM 690 N N . ALA A 1 85 ? -0.884 7.252 8.445 1.00 91.38 85 ALA A N 1
ATOM 691 C CA . ALA A 1 85 ? -0.014 8.422 8.525 1.00 91.38 85 ALA A CA 1
ATOM 692 C C . ALA A 1 85 ? 1.479 8.083 8.371 1.00 91.38 85 ALA A C 1
ATOM 694 O O . ALA A 1 85 ? 2.239 8.897 7.851 1.00 91.38 85 ALA A O 1
ATOM 695 N N . SER A 1 86 ? 1.906 6.896 8.816 1.00 92.00 86 SER A N 1
ATOM 696 C CA . SER A 1 86 ? 3.303 6.444 8.720 1.00 92.00 86 SER A CA 1
ATOM 697 C C . SER A 1 86 ? 3.622 5.672 7.437 1.00 92.00 86 SER A C 1
ATOM 699 O O . SER A 1 86 ? 4.795 5.480 7.115 1.00 92.00 86 SER A O 1
ATOM 701 N N . SER A 1 87 ? 2.603 5.233 6.696 1.00 91.38 87 SER A N 1
ATOM 702 C CA . SER A 1 87 ? 2.779 4.483 5.457 1.00 91.38 87 SER A CA 1
ATOM 703 C C . SER A 1 87 ? 3.207 5.394 4.310 1.00 91.38 87 SER A C 1
ATOM 705 O O . SER A 1 87 ? 2.488 6.316 3.913 1.00 91.38 87 SER A O 1
ATOM 707 N N . ALA A 1 88 ? 4.348 5.069 3.701 1.00 88.56 88 ALA A N 1
ATOM 708 C CA . ALA A 1 88 ? 4.904 5.805 2.565 1.00 88.56 88 ALA A CA 1
ATOM 709 C C . ALA A 1 88 ? 4.007 5.787 1.309 1.00 88.56 88 ALA A C 1
ATOM 711 O O . ALA A 1 88 ? 4.208 6.593 0.405 1.00 88.56 88 ALA A O 1
ATOM 712 N N . PHE A 1 89 ? 3.023 4.883 1.240 1.00 90.06 89 PHE A N 1
ATOM 713 C CA . PHE A 1 89 ? 2.109 4.752 0.098 1.00 90.06 89 PHE A CA 1
ATOM 714 C C . PHE A 1 89 ? 0.708 5.325 0.352 1.00 90.06 89 PHE A C 1
ATOM 716 O O . PHE A 1 89 ? -0.074 5.448 -0.591 1.00 90.06 89 PHE A O 1
ATOM 723 N N . LEU A 1 90 ? 0.363 5.645 1.606 1.00 87.88 90 LEU A N 1
ATOM 724 C CA . LEU A 1 90 ? -0.978 6.115 1.985 1.00 87.88 90 LEU A CA 1
ATOM 725 C C . LEU A 1 90 ? -0.997 7.533 2.548 1.00 87.88 90 LEU A C 1
ATOM 727 O O . LEU A 1 90 ? -2.059 8.170 2.485 1.00 87.88 90 LEU A O 1
ATOM 731 N N . ALA A 1 91 ? 0.134 8.019 3.067 1.00 80.44 91 ALA A N 1
ATOM 732 C CA . ALA A 1 91 ? 0.291 9.413 3.444 1.00 80.44 91 ALA A CA 1
ATOM 733 C C . ALA A 1 91 ? -0.076 10.302 2.242 1.00 80.44 91 ALA A C 1
ATOM 735 O O . ALA A 1 91 ? 0.351 10.064 1.112 1.00 80.44 91 ALA A O 1
ATOM 736 N N . LYS A 1 92 ? -0.958 11.278 2.481 1.00 54.91 92 LYS A 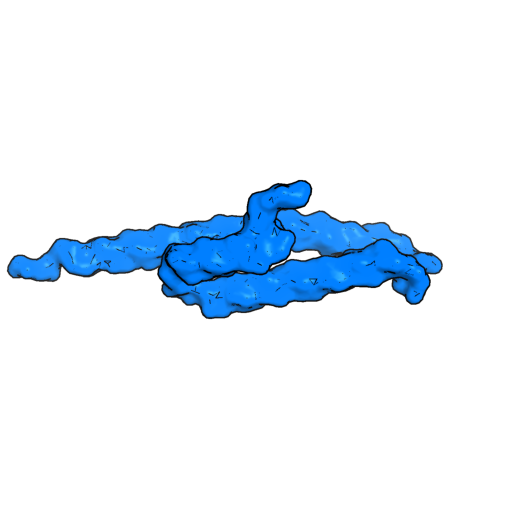N 1
ATOM 737 C CA . LYS A 1 92 ? -1.512 12.187 1.468 1.00 54.91 92 LYS A CA 1
ATOM 738 C C . LYS A 1 92 ? -0.386 12.778 0.602 1.00 54.91 92 LYS A C 1
ATOM 740 O O . LYS A 1 92 ? 0.417 13.531 1.131 1.00 54.91 92 LYS A O 1
ATOM 745 N N . GLY A 1 93 ? -0.404 12.455 -0.695 1.00 45.06 93 GLY A N 1
ATOM 746 C CA . GLY A 1 93 ? 0.213 13.186 -1.812 1.00 45.06 93 GLY A CA 1
ATOM 747 C C . GLY A 1 93 ? 1.625 13.744 -1.607 1.00 45.06 93 GLY A C 1
ATOM 748 O O . GLY A 1 93 ? 1.786 14.819 -1.035 1.00 45.06 93 GLY A O 1
ATOM 749 N N . ALA A 1 94 ? 2.610 13.082 -2.213 1.00 38.25 94 ALA A N 1
ATOM 750 C CA . ALA A 1 94 ? 3.572 13.822 -3.029 1.00 38.25 94 ALA A CA 1
ATOM 751 C C . ALA A 1 94 ? 2.932 14.111 -4.397 1.00 38.25 94 ALA A C 1
ATOM 753 O O . ALA A 1 94 ? 2.167 13.234 -4.867 1.00 38.25 94 ALA A O 1
#

Foldseek 3Di:
DPDPVPVVVVVQQVVLQVLLVVVLVQLVVVLVVLVVCLVVPDPPCCPPDPVNVVSVVVNVLSVVLNVVSVVCNSPGVVVSVVSLCPRPRRNPDD

pLDDT: mean 82.97, std 15.73, range [38.25, 96.31]

Sequence (94 aa):
MSNLKMAHRDEDAAMQNRRWQELRDRLQAVKRPIFQELRDYPSQVAGCDLHFKALIEKRDAICRELDRLDALEGAQDDQLDAFAASSAFLAKGA

Secondary structure (DSSP, 8-state):
--SHHHHHHHHHHHHHHHHHHHHHHHHHHHHHHHHHHHHHS-TTTTTT-HHHHHHHHHHHHHHHHHHHHHTTTT--HHHHHHHHHH-TTTSS--